Protein 7QEC (pdb70)

B-factor: mean 37.76, std 13.17, range [15.84, 79.21]

InterPro domains:
  IPR004903 Lactobacillus surface layer protein [PR01729] (85-100)
  IPR004903 Lactobacillus surface layer protein [PR01729] (150-165)
  IPR004903 Lactobacillus surface layer protein [PR01729] (295-309)
  IPR004903 Lactobacillus surface layer protein [PR01729] (337-352)
  IPR004903 Lactobacillus surface layer protein [PR01729] (397-416)
  IPR004903 Lactobacillus surface layer protein [PR01729] (423-440)
  IPR024968 S-layer protein, C-terminal domain, lactobacillus [PF03217] (336-393)
  IPR024968 S-layer protein, C-terminal domain, lactobacillus [PF03217] (394-453)
  IPR055005 S-layer protein, domain II [PF22797] (221-326)
  IPR055006 S-layer protein, N-terminal domain [PF22796] (29-209)

Radius of gyration: 14.48 Å; Cα contacts (8 Å, |Δi|>4): 219; chains: 1; bounding box: 33×39×31 Å

Structure (mmCIF, N/CA/C/O backbone):
data_7QEC
#
_entry.id   7QEC
#
_cell.length_a   38.633
_cell.length_b   38.633
_cell.length_c   142.441
_cell.angle_alpha   90.000
_cell.angle_beta   90.000
_cell.angle_gamma   90.000
#
_symmetry.space_group_name_H-M   'P 41 21 2'
#
loop_
_entity.id
_entity.type
_entity.pdbx_description
1 polymer S-layer
2 water water
#
loop_
_atom_site.group_PDB
_atom_site.id
_atom_site.type_symbol
_atom_site.label_atom_id
_atom_site.label_alt_id
_atom_site.label_comp_id
_atom_site.label_asym_id
_atom_site.label_entity_id
_atom_site.label_seq_id
_atom_site.pdbx_PDB_ins_code
_atom_site.Cartn_x
_atom_site.Cartn_y
_atom_site.Cartn_z
_atom_site.occupancy
_atom_site.B_iso_or_equiv
_atom_site.auth_seq_id
_atom_site.auth_comp_id
_atom_site.auth_asym_id
_atom_site.auth_atom_id
_atom_site.pdbx_PDB_model_num
ATOM 1 N N . SER A 1 1 ? 23.25844 -0.72869 12.34027 1.000 58.10996 213 SER A N 1
ATOM 2 C CA . SER A 1 1 ? 22.80028 -1.02994 13.69261 1.000 60.35054 213 SER A CA 1
ATOM 3 C C . SER A 1 1 ? 21.94518 0.09822 14.29156 1.000 46.34921 213 SER A C 1
ATOM 4 O O . SER A 1 1 ? 21.42944 -0.04096 15.39921 1.000 51.18373 213 SER A O 1
ATOM 7 N N . VAL A 1 2 ? 21.79514 1.20635 13.56487 1.000 38.64922 214 VAL A N 1
ATOM 8 C CA . VAL A 1 2 ? 20.85614 2.26294 13.94308 1.000 31.85996 214 VAL A CA 1
ATOM 9 C C . VAL A 1 2 ? 19.53913 2.02769 13.21093 1.000 36.76313 214 VAL A C 1
ATOM 10 O O . VAL A 1 2 ? 19.52971 1.84019 11.98603 1.000 34.16625 214 VAL A O 1
ATOM 14 N N . SER A 1 3 ? 18.42284 2.04124 13.94692 1.000 29.74832 215 SER A N 1
ATOM 15 C CA . SER A 1 3 ? 17.10549 1.94496 13.32489 1.000 37.02238 215 SER A CA 1
ATOM 16 C C . SER A 1 3 ? 16.15054 3.00039 13.88479 1.000 30.77354 215 SER A C 1
ATOM 17 O O . SER A 1 3 ? 16.33781 3.51989 14.99084 1.000 26.72260 215 SER A O 1
ATOM 20 N N . PHE A 1 4 ? 15.11571 3.30482 13.09529 1.000 27.65561 216 PHE A N 1
ATOM 21 C CA . PHE A 1 4 ? 14.07466 4.27539 13.42268 1.000 27.25304 216 PHE A CA 1
ATOM 22 C C . PHE A 1 4 ? 12.80233 3.55149 13.85440 1.000 26.82837 216 PHE A C 1
ATOM 23 O O . PHE A 1 4 ? 12.55494 2.41658 13.44685 1.000 25.61296 216 PHE A O 1
ATOM 31 N N . TYR A 1 5 ? 11.96762 4.23924 14.64766 1.000 22.70211 217 TYR A N 1
ATOM 32 C CA . TYR A 1 5 ? 10.70541 3.66354 15.10656 1.000 25.86402 217 TYR A CA 1
ATOM 33 C C . TYR A 1 5 ? 9.66358 4.76269 15.26605 1.000 22.25597 217 TYR A C 1
ATOM 34 O O . TYR A 1 5 ? 9.99248 5.94150 15.41199 1.000 22.66774 217 TYR A O 1
ATOM 43 N N . GLU A 1 6 ? 8.39151 4.35312 15.22567 1.000 19.85727 218 GLU A N 1
ATOM 44 C CA . GLU A 1 6 ? 7.25692 5.23447 15.49144 1.000 26.12951 218 GLU A CA 1
ATOM 45 C C . GLU A 1 6 ? 7.04213 5.37313 17.00096 1.000 27.31776 218 GLU A C 1
ATOM 46 O O . GLU A 1 6 ? 6.82525 4.37116 17.69741 1.000 27.70821 218 GLU A O 1
ATOM 52 N N . ILE A 1 7 ? 7.05010 6.62169 17.49084 1.000 24.30502 219 ILE A N 1
ATOM 53 C CA . ILE A 1 7 ? 7.02192 6.91262 18.93155 1.000 25.93041 219 ILE A CA 1
ATOM 54 C C . ILE A 1 7 ? 5.75788 6.36212 19.59196 1.000 33.49493 219 ILE A C 1
ATOM 55 O O . ILE A 1 7 ? 5.80872 5.80272 20.69899 1.000 31.34236 219 ILE A O 1
ATOM 60 N N . ALA A 1 8 ? 4.60438 6.51969 18.93596 1.000 27.72466 220 ALA A N 1
ATOM 61 C CA . ALA A 1 8 ? 3.33133 6.20336 19.57855 1.000 32.68855 220 ALA A CA 1
ATOM 62 C C . ALA A 1 8 ? 3.19069 4.72151 19.91258 1.000 38.27853 220 ALA A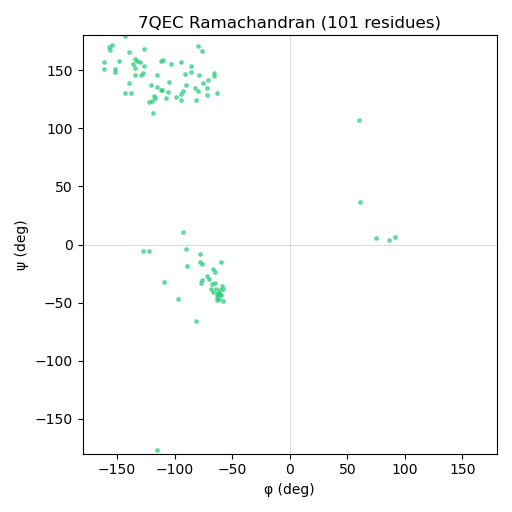 C 1
ATOM 63 O O . ALA A 1 8 ? 2.53766 4.37984 20.90095 1.000 30.35045 220 ALA A O 1
ATOM 65 N N . ASN A 1 9 ? 3.75575 3.83041 19.09685 1.000 31.17925 221 ASN A N 1
ATOM 66 C CA . ASN A 1 9 ? 3.52409 2.40265 19.26942 1.000 30.26279 221 ASN A CA 1
ATOM 67 C C . ASN A 1 9 ? 4.79359 1.56015 19.34926 1.000 33.79811 221 ASN A C 1
ATOM 68 O O . ASN A 1 9 ? 4.68885 0.34731 19.57293 1.000 34.96125 221 ASN A O 1
ATOM 73 N N . GLY A 1 10 ? 5.97827 2.15068 19.15356 1.000 23.03889 222 GLY A N 1
ATOM 74 C CA . GLY A 1 10 ? 7.23734 1.41789 19.17994 1.000 23.01230 222 GLY A CA 1
ATOM 75 C C . GLY A 1 10 ? 7.56217 0.54270 17.97216 1.000 26.88075 222 GLY A C 1
ATOM 76 O O . GLY A 1 10 ? 8.58231 -0.15683 18.01183 1.000 29.78376 222 GLY A O 1
ATOM 77 N N . ASN A 1 11 ? 6.75704 0.56137 16.89664 1.000 26.60007 223 ASN A N 1
ATOM 78 C CA . ASN A 1 11 ? 7.05705 -0.23872 15.70117 1.000 27.25672 223 ASN A CA 1
ATOM 79 C C . ASN A 1 11 ? 8.24423 0.33128 14.91645 1.000 31.13968 223 ASN A C 1
ATOM 80 O O . ASN A 1 11 ? 8.28856 1.52499 14.61864 1.000 25.44697 223 ASN A O 1
ATOM 85 N N . GLU A 1 12 ? 9.16675 -0.53497 14.50754 1.000 31.04123 224 GLU A N 1
ATOM 86 C CA . GLU A 1 12 ? 10.22837 -0.11627 13.59746 1.000 33.32702 224 GLU A CA 1
ATOM 87 C C . GLU A 1 12 ? 9.65827 0.27591 12.22995 1.000 28.29065 224 GLU A C 1
ATOM 88 O O . GLU A 1 12 ? 8.67522 -0.30685 11.75316 1.000 23.90901 224 GLU A O 1
ATOM 94 N N . VAL A 1 13 ? 10.27458 1.28754 11.60230 1.000 29.13681 225 VAL A N 1
ATOM 95 C CA . VAL A 1 13 ? 9.87067 1.79445 10.29305 1.000 29.58617 225 VAL A CA 1
ATOM 96 C C . VAL A 1 13 ? 11.12292 1.97366 9.44737 1.000 26.52258 225 VAL A C 1
ATOM 97 O O . VAL A 1 13 ? 12.21419 2.19559 9.97571 1.000 28.60432 225 VAL A O 1
ATOM 101 N N . HIS A 1 14 ? 10.97488 1.86811 8.12768 1.000 26.11128 226 HIS A N 1
ATOM 102 C CA . HIS A 1 14 ? 12.07757 2.22947 7.24179 1.000 31.04934 226 HIS A CA 1
ATOM 103 C C . HIS A 1 14 ? 11.71579 3.32327 6.24245 1.000 32.14198 226 HIS A C 1
ATOM 104 O O . HIS A 1 14 ? 12.61179 3.81498 5.54513 1.000 26.87301 226 HIS A O 1
ATOM 111 N N . THR A 1 15 ? 10.44910 3.74485 6.18713 1.000 27.44367 227 THR A N 1
ATOM 112 C CA . THR A 1 15 ? 10.02374 4.99143 5.55546 1.000 25.72642 227 THR A CA 1
ATOM 113 C C . THR A 1 15 ? 9.04370 5.70131 6.49603 1.000 27.44151 227 THR A C 1
ATOM 114 O O . THR A 1 15 ? 8.45887 5.07388 7.38723 1.000 24.21171 227 THR A O 1
ATOM 118 N N . GLY A 1 16 ? 8.86471 7.02292 6.31408 1.000 23.78014 228 GLY A N 1
ATOM 119 C CA . GLY A 1 16 ? 7.92503 7.77633 7.12498 1.000 22.06278 228 GLY A CA 1
ATOM 120 C C . GLY A 1 16 ? 6.93909 8.56557 6.26546 1.000 25.64881 228 GLY A C 1
ATOM 121 O O . GLY A 1 16 ? 7.13091 8.72214 5.05400 1.000 26.44151 228 GLY A O 1
ATOM 122 N N . SER A 1 17 ? 5.89282 9.08220 6.91823 1.000 26.71630 229 SER A N 1
ATOM 123 C CA . SER A 1 17 ? 4.90082 9.92053 6.24264 1.000 27.11988 229 SER A CA 1
ATOM 124 C C . SER A 1 17 ? 4.26456 10.90879 7.22130 1.000 27.89246 229 SER A C 1
ATOM 125 O O . SER A 1 17 ? 4.14957 10.62725 8.41610 1.000 26.36472 229 SER A O 1
ATOM 128 N N . LEU A 1 18 ? 3.83134 12.06812 6.69109 1.000 24.19552 230 LEU A N 1
ATOM 129 C CA . LEU A 1 18 ? 3.20765 13.13982 7.46225 1.000 24.86083 230 LEU A CA 1
ATOM 130 C C . LEU A 1 18 ? 2.04533 13.73568 6.67361 1.000 29.07506 230 LEU A C 1
ATOM 131 O O . LEU A 1 18 ? 2.16303 13.96260 5.46913 1.000 28.20675 230 LEU A O 1
ATOM 136 N N . ASN A 1 19 ? 0.94207 14.02898 7.35501 1.000 32.10109 231 ASN A N 1
ATOM 137 C CA . ASN A 1 19 ? -0.15117 14.81188 6.78135 1.000 33.05748 231 ASN A CA 1
ATOM 138 C C . ASN A 1 19 ? -0.15309 16.19686 7.42038 1.000 36.73445 231 ASN A C 1
ATOM 139 O O . ASN A 1 19 ? -0.20641 16.30909 8.64990 1.000 33.99365 231 ASN A O 1
ATOM 144 N N . MET A 1 20 ? -0.11803 17.24534 6.59381 1.000 30.68617 232 MET A N 1
ATOM 145 C CA . MET A 1 20 ? -0.03518 18.62584 7.06899 1.000 31.39514 232 MET A CA 1
ATOM 146 C C . MET A 1 20 ? -1.10348 19.48853 6.39530 1.000 39.52232 232 MET A C 1
ATOM 147 O O . MET A 1 20 ? -1.58825 19.16867 5.30973 1.000 33.10268 232 MET A O 1
ATOM 152 N N . THR A 1 21 ? -1.4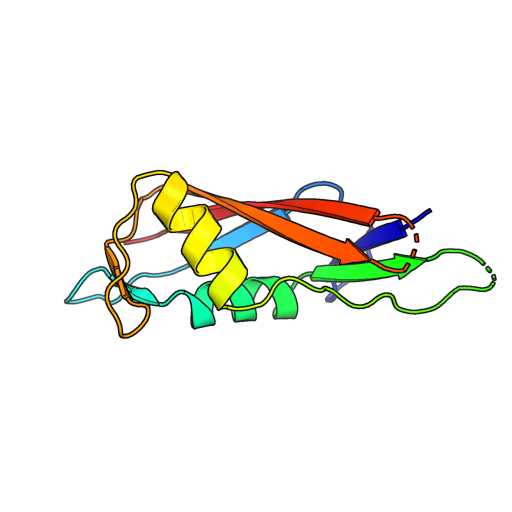6344 20.59882 7.04476 1.000 38.10612 233 THR A N 1
ATOM 153 C CA . THR A 1 21 ? -2.35665 21.60361 6.46832 1.000 37.84474 233 THR A CA 1
ATOM 154 C C . THR A 1 21 ? -1.62803 22.92275 6.34346 1.000 31.93298 233 THR A C 1
ATOM 155 O O . THR A 1 21 ? -1.07952 23.42314 7.33043 1.000 35.48680 233 THR A O 1
ATOM 159 N N . ALA A 1 22 ? -1.65004 23.49722 5.14585 1.000 34.18741 234 ALA A N 1
ATOM 160 C CA . ALA A 1 22 ? -1.06428 24.80802 4.93055 1.000 36.11523 234 ALA A CA 1
ATOM 161 C C . ALA A 1 22 ? -1.97533 25.90404 5.49794 1.000 41.77981 234 ALA A C 1
ATOM 162 O O . ALA A 1 22 ? -3.13969 25.67382 5.83545 1.000 45.48800 234 ALA A O 1
ATOM 164 N N . ASN A 1 23 ? -1.42695 27.10600 5.61225 1.000 40.18813 235 ASN A N 1
ATOM 165 C CA . ASN A 1 23 ? -2.19761 28.22999 6.13866 1.000 54.72932 235 ASN A CA 1
ATOM 166 C C . ASN A 1 23 ? -3.37846 28.52239 5.21480 1.000 56.02536 235 ASN A C 1
ATOM 167 O O . ASN A 1 23 ? -3.19202 28.63707 3.99483 1.000 56.18046 235 ASN A O 1
ATOM 172 N N . PRO A 1 24 ? -4.59971 28.65574 5.74477 1.000 64.74496 236 PRO A N 1
ATOM 173 C CA . PRO A 1 24 ? -5.77510 28.74543 4.86201 1.000 56.44546 236 PRO A CA 1
ATOM 174 C C . PRO A 1 24 ? -5.80540 29.98588 3.98259 1.000 59.76365 236 PRO A C 1
ATOM 175 O O . PRO A 1 24 ? -6.44600 29.95014 2.92695 1.000 66.19336 236 PRO A O 1
ATOM 179 N N . THR A 1 25 ? -5.13609 31.07375 4.35929 1.000 62.69259 237 THR A N 1
ATOM 180 C CA . THR A 1 25 ? -5.14182 32.26909 3.52212 1.000 71.31291 237 THR A CA 1
ATOM 181 C C . THR A 1 25 ? -3.91254 32.36981 2.62415 1.000 66.67823 237 THR A C 1
ATOM 182 O O . THR A 1 25 ? -4.04909 32.63231 1.42529 1.000 74.32590 237 THR A O 1
ATOM 186 N N . SER A 1 26 ? -2.71265 32.15444 3.17166 1.000 58.78872 238 SER A N 1
ATOM 187 C CA . SER A 1 26 ? -1.48460 32.28550 2.39287 1.000 62.15934 238 SER A CA 1
ATOM 188 C C . SER A 1 26 ? -1.05788 30.99683 1.69418 1.000 55.23874 238 SER A C 1
ATOM 189 O O . SER A 1 26 ? -0.25487 31.06272 0.75614 1.000 53.52571 238 SER A O 1
ATOM 192 N N . HIS A 1 27 ? -1.56382 29.83724 2.13054 1.000 50.07288 239 HIS A N 1
ATOM 193 C CA . HIS A 1 27 ? -1.16264 28.53454 1.58825 1.000 52.50399 239 HIS A CA 1
ATOM 194 C C . HIS A 1 27 ? 0.32971 28.26708 1.80361 1.000 42.59007 239 HIS A C 1
ATOM 195 O O . HIS A 1 27 ? 1.00015 27.66827 0.95896 1.000 46.01379 239 HIS A O 1
ATOM 202 N N . GLU A 1 28 ? 0.85330 28.70345 2.94502 1.000 38.26713 240 GLU A N 1
ATOM 203 C CA . GLU A 1 28 ? 2.25682 28.53071 3.28244 1.000 38.03381 240 GLU A CA 1
ATOM 204 C C . GLU A 1 28 ? 2.41973 27.54593 4.43596 1.000 33.32031 240 GLU A C 1
ATOM 205 O O . GLU A 1 28 ? 1.49610 27.30824 5.22162 1.000 33.32213 240 GLU A O 1
ATOM 211 N N . LEU A 1 29 ? 3.62452 26.97083 4.51390 1.000 37.44441 241 LEU A N 1
ATOM 212 C CA . LEU A 1 29 ? 4.08414 26.15665 5.63096 1.000 31.81808 241 LEU A CA 1
ATOM 213 C C . LEU A 1 29 ? 5.40651 26.72348 6.10031 1.000 30.85145 241 LEU A C 1
ATOM 214 O O . LEU A 1 29 ? 6.14455 27.31439 5.31077 1.000 32.93163 241 LEU A O 1
ATOM 219 N N . ASN A 1 30 ? 5.72287 26.51611 7.37856 1.000 26.74157 242 ASN A N 1
ATOM 220 C CA . ASN A 1 30 ? 7.01442 26.91161 7.91780 1.000 27.05003 242 ASN A CA 1
ATOM 221 C C . ASN A 1 30 ? 7.89264 25.67656 8.11422 1.000 27.35609 242 ASN A C 1
ATOM 222 O O . ASN A 1 30 ? 7.41833 24.62950 8.58196 1.000 25.93663 242 ASN A O 1
ATOM 227 N N . VAL A 1 31 ? 9.18169 25.81567 7.78091 1.000 23.49554 243 VAL A N 1
ATOM 228 C CA . VAL A 1 31 ? 10.11321 24.68517 7.85113 1.000 29.41995 243 VAL A CA 1
ATOM 229 C C . VAL A 1 31 ? 10.18823 24.11862 9.26791 1.000 35.49342 243 VAL A C 1
ATOM 230 O O . VAL A 1 31 ? 10.33452 22.90076 9.46444 1.000 22.41828 243 VAL A O 1
ATOM 234 N N . SER A 1 32 ? 10.09075 24.98780 10.27879 1.000 26.39520 244 SER A N 1
ATOM 235 C CA . SER A 1 32 ? 10.25731 24.54496 11.66013 1.000 25.69319 244 SER A CA 1
ATOM 236 C C . SER A 1 32 ? 9.07104 23.71863 12.15161 1.000 26.24418 244 SER A C 1
ATOM 237 O O . SER A 1 32 ? 9.24243 22.86600 13.03489 1.000 25.09165 244 SER A O 1
ATOM 240 N N . ALA A 1 33 ? 7.87324 23.93440 11.58727 1.000 20.52130 245 ALA A N 1
ATOM 241 C CA . ALA A 1 33 ? 6.71695 23.10894 11.94516 1.000 26.73945 245 ALA A CA 1
ATOM 242 C C . ALA A 1 33 ? 6.75522 21.73764 11.27464 1.000 23.96294 245 ALA A C 1
ATOM 243 O O . ALA A 1 33 ? 6.26592 20.75657 11.84594 1.000 24.16260 245 ALA A O 1
ATOM 245 N N . VAL A 1 34 ? 7.30698 21.65862 10.06085 1.000 24.33336 246 VAL A N 1
ATOM 246 C CA . VAL A 1 34 ? 7.51157 20.36503 9.40436 1.000 25.59059 246 VAL A CA 1
ATOM 247 C C . VAL A 1 34 ? 8.48846 19.51375 10.20834 1.000 22.27214 246 VAL A C 1
ATOM 248 O O . VAL A 1 34 ? 8.23640 18.32962 10.47626 1.000 25.64322 246 VAL A O 1
ATOM 252 N N . LEU A 1 35 ? 9.62043 20.09950 10.60493 1.000 19.31768 247 LEU A N 1
ATOM 253 C CA . LEU A 1 35 ? 10.58416 19.34344 11.41441 1.000 21.23734 247 LEU A CA 1
ATOM 254 C C . LEU A 1 35 ? 9.98769 18.90765 12.75855 1.000 27.66555 247 LEU A C 1
ATOM 255 O O . LEU A 1 35 ? 10.20815 17.77254 13.20405 1.000 27.01158 247 LEU A O 1
ATOM 260 N N . ALA A 1 36 ? 9.23080 19.78633 13.42830 1.000 23.58752 248 ALA A N 1
ATOM 261 C CA . ALA A 1 36 ? 8.67960 19.40136 14.72926 1.000 23.15631 248 ALA A CA 1
ATOM 262 C C . ALA A 1 36 ? 7.63223 18.30037 14.59419 1.000 21.42785 248 ALA A C 1
ATOM 263 O O . ALA A 1 36 ? 7.51074 17.44602 15.48118 1.000 24.55278 248 ALA A O 1
ATOM 265 N N . ALA A 1 37 ? 6.87058 18.30232 13.50012 1.000 19.67968 249 ALA A N 1
ATOM 266 C CA . ALA A 1 37 ? 5.92094 17.22048 13.24799 1.000 26.01963 249 ALA A CA 1
ATOM 267 C C . ALA A 1 37 ? 6.63953 15.88503 13.06398 1.000 22.70062 249 ALA A C 1
ATOM 268 O O . ALA A 1 37 ? 6.19786 14.85188 13.59385 1.000 24.26706 249 ALA A O 1
ATOM 270 N N . ALA A 1 38 ? 7.75587 15.89170 12.32643 1.000 20.51268 250 ALA A N 1
ATOM 271 C CA . ALA A 1 38 ? 8.53425 14.67054 12.11107 1.000 25.84623 250 ALA A CA 1
ATOM 272 C C . ALA A 1 38 ? 9.11044 14.12126 13.41264 1.000 25.80935 250 ALA A C 1
ATOM 273 O O . ALA A 1 38 ? 9.05430 12.90927 13.66046 1.000 22.06381 250 ALA A O 1
ATOM 275 N N . LYS A 1 39 ? 9.67961 14.98860 14.25537 1.000 24.05457 251 LYS A N 1
ATOM 276 C CA . LYS A 1 39 ? 10.29957 14.54051 15.50075 1.000 22.17371 251 LYS A CA 1
ATOM 277 C C . LYS A 1 39 ? 9.29137 14.23157 16.60390 1.000 24.75662 251 LYS A C 1
ATOM 278 O O . LYS A 1 39 ? 9.65625 13.58256 17.59133 1.000 26.72253 251 LYS A O 1
ATOM 284 N N . ALA A 1 40 ? 8.04313 14.67482 16.46623 1.000 23.10311 252 ALA A N 1
ATOM 285 C CA . ALA A 1 40 ? 6.97840 14.23268 17.35712 1.000 29.02007 252 ALA A CA 1
ATOM 286 C C . ALA A 1 40 ? 6.48518 12.82449 17.03203 1.000 29.80529 252 ALA A C 1
ATOM 287 O O . ALA A 1 40 ? 5.84384 12.20457 17.88921 1.000 25.70939 252 ALA A O 1
ATOM 289 N N . LYS A 1 41 ? 6.78906 12.30616 15.83359 1.000 23.46781 253 LYS A N 1
ATOM 290 C CA . LYS A 1 41 ? 6.26987 11.02851 15.34709 1.000 21.68835 253 LYS A CA 1
ATOM 291 C C . LYS A 1 41 ? 7.30985 9.91814 15.27893 1.000 24.02709 253 LYS A C 1
ATOM 292 O O . LYS A 1 41 ? 6.94936 8.75021 15.47501 1.000 23.12433 253 LYS A O 1
ATOM 298 N N . TYR A 1 42 ? 8.57984 10.24357 14.99583 1.000 18.74680 254 TYR A N 1
ATOM 299 C CA . TYR A 1 42 ? 9.63467 9.25544 14.76005 1.000 22.50179 254 TYR A CA 1
ATOM 300 C C . TYR A 1 42 ? 10.86021 9.55894 15.62505 1.000 24.51873 254 TYR A C 1
ATOM 301 O O . TYR A 1 42 ? 11.18801 10.72334 15.87199 1.000 25.25864 254 TYR A O 1
ATOM 310 N N . ALA A 1 43 ? 11.55358 8.49834 16.06563 1.000 23.24846 255 ALA A N 1
ATOM 311 C CA . ALA A 1 43 ? 12.79111 8.60368 16.84443 1.000 23.91801 255 ALA A CA 1
ATOM 312 C C . ALA A 1 43 ? 13.73812 7.47469 16.42161 1.000 27.07134 255 ALA A C 1
ATOM 313 O O . ALA A 1 43 ? 13.39505 6.64499 15.57359 1.000 23.84098 255 ALA A O 1
ATOM 315 N N . ALA A 1 44 ? 14.93742 7.42538 17.02121 1.000 21.95169 256 ALA A N 1
ATOM 316 C CA . ALA A 1 44 ? 15.94892 6.44249 16.62621 1.000 21.26263 256 ALA A CA 1
ATOM 317 C C . ALA A 1 44 ? 16.60725 5.81148 17.85210 1.000 30.73327 256 ALA A C 1
ATOM 318 O O . ALA A 1 44 ? 16.64851 6.40398 18.93384 1.000 26.46148 256 ALA A O 1
ATOM 320 N N . HIS A 1 45 ? 17.14058 4.60007 17.66794 1.000 24.88496 257 HIS A N 1
ATOM 321 C CA . HIS A 1 45 ? 17.85422 3.91353 18.74364 1.000 26.75254 257 HIS A CA 1
ATOM 322 C C . HIS A 1 45 ? 18.80750 2.87791 18.14795 1.000 27.76322 257 HIS A C 1
ATOM 323 O O . HIS A 1 45 ? 18.80213 2.60886 16.94129 1.000 29.39303 257 HIS A O 1
ATOM 330 N N . GLN A 1 46 ? 19.66431 2.33212 19.01380 1.000 29.58769 258 GLN A N 1
ATOM 331 C CA . GLN A 1 46 ? 20.56955 1.23506 18.67373 1.000 36.38348 258 GLN A CA 1
ATOM 332 C C . GLN A 1 46 ? 20.18265 0.00994 19.49924 1.000 35.09782 258 GLN A C 1
ATOM 333 O O . GLN A 1 46 ? 19.91899 0.13398 20.69902 1.000 36.51079 258 GLN A O 1
ATOM 339 N N . LEU A 1 47 ? 20.13408 -1.16195 18.86810 1.000 34.75143 259 LEU A N 1
ATOM 340 C CA . LEU A 1 47 ? 19.61359 -2.34524 19.54506 1.000 45.99399 259 LEU A CA 1
ATOM 341 C C . LEU A 1 47 ? 20.71375 -3.03837 20.34606 1.000 55.98061 259 LEU A C 1
ATOM 342 O O . LEU A 1 47 ? 21.90125 -2.93191 20.02474 1.000 51.82523 259 LEU A O 1
ATOM 347 N N . GLU A 1 48 ? 20.30571 -3.75571 21.39767 1.000 53.27354 260 GLU A N 1
ATOM 348 C CA . GLU A 1 48 ? 21.25515 -4.45400 22.27673 1.000 63.50314 260 GLU A CA 1
ATOM 349 C C . GLU A 1 48 ? 21.87690 -5.65522 21.56996 1.000 49.84479 260 GLU A C 1
ATOM 350 O O . GLU A 1 48 ? 21.17886 -6.41706 20.90363 1.000 52.83851 260 GLU A O 1
ATOM 356 N N . ASN A 1 53 ? 24.31792 -3.43795 24.02315 1.000 74.97772 265 ASN A N 1
ATOM 357 C CA . ASN A 1 53 ? 23.29808 -2.91114 24.92436 1.000 73.00658 265 ASN A CA 1
ATOM 358 C C . ASN A 1 53 ? 22.60030 -1.67451 24.33010 1.000 66.68602 265 ASN A C 1
ATOM 359 O O . ASN A 1 53 ? 23.26854 -0.76239 23.83899 1.000 63.57129 265 ASN A O 1
ATOM 364 N N . GLY A 1 54 ? 21.26609 -1.62692 24.41347 1.000 49.38105 266 GLY A N 1
ATOM 365 C CA . GLY A 1 54 ? 20.48830 -0.66330 23.64668 1.000 45.59257 266 GLY A CA 1
ATOM 366 C C . GLY A 1 54 ? 20.32736 0.70651 24.29448 1.000 49.91330 266 GLY A C 1
ATOM 367 O O . GLY A 1 54 ? 20.26118 0.83689 25.51762 1.000 44.09140 266 GLY A O 1
ATOM 368 N N . ALA A 1 55 ? 20.23899 1.73602 23.44570 1.000 37.01829 267 ALA A N 1
ATOM 369 C CA . ALA A 1 55 ? 20.13972 3.11457 23.91412 1.000 41.58290 267 ALA A CA 1
ATOM 370 C C . ALA A 1 55 ? 19.60325 4.01531 22.80412 1.000 46.68419 267 ALA A C 1
ATOM 371 O O . ALA A 1 55 ? 19.72958 3.71500 21.61488 1.000 32.89653 267 ALA A O 1
ATOM 373 N N . SER A 1 56 ? 19.03221 5.14545 23.21779 1.000 44.18076 268 SER A N 1
ATOM 374 C CA . SER A 1 56 ? 18.52971 6.13875 22.27762 1.000 41.43632 268 SER A CA 1
ATOM 375 C C . SER A 1 56 ? 19.67794 6.75829 21.48567 1.000 35.59264 268 SER A C 1
ATOM 376 O O . SER A 1 56 ? 20.79106 6.90560 21.98766 1.000 35.57182 268 SER A O 1
ATOM 379 N N . VAL A 1 57 ? 19.39071 7.11910 20.23072 1.000 35.03161 269 VAL A N 1
ATOM 380 C CA . VAL A 1 57 ? 20.33496 7.76080 19.32108 1.000 34.21862 269 VAL A CA 1
ATOM 381 C C . VAL A 1 57 ? 19.74738 9.10822 18.91340 1.000 38.04126 269 VAL A C 1
ATOM 382 O O . VAL A 1 57 ? 18.54859 9.20601 18.62695 1.000 30.63705 269 VAL A O 1
ATOM 386 N N . ALA A 1 58 ? 20.58632 10.14303 18.88018 1.000 34.39682 270 ALA A N 1
ATOM 387 C CA . ALA A 1 58 ? 20.09912 11.48745 18.58930 1.000 32.94535 270 ALA A CA 1
ATOM 388 C C . ALA A 1 58 ? 19.78378 11.64792 17.10169 1.000 30.97481 270 ALA A C 1
ATOM 389 O O . ALA A 1 58 ? 20.53603 11.18060 16.24595 1.000 30.39905 270 ALA A O 1
ATOM 391 N N . VAL A 1 59 ? 18.67714 12.33131 16.79951 1.000 33.10879 271 VAL A N 1
ATOM 392 C CA . VAL A 1 59 ? 18.34377 12.75237 15.43621 1.000 31.07784 271 VAL A CA 1
ATOM 393 C C . VAL A 1 59 ? 19.01297 14.10451 15.18721 1.000 34.29874 271 VAL A C 1
ATOM 394 O O . VAL A 1 59 ? 18.65016 15.10351 15.81282 1.000 36.20914 271 VAL A O 1
ATOM 398 N N A THR A 1 60 ? 19.97741 14.14251 14.26165 0.805 29.76808 272 THR A N 1
ATOM 399 N N B THR A 1 60 ? 19.96390 14.14193 14.24640 0.195 30.77627 272 THR A N 1
ATOM 400 C CA A THR A 1 60 ? 20.85918 15.29633 14.09349 0.805 30.94682 272 THR A CA 1
ATOM 401 C CA B THR A 1 60 ? 20.85411 15.28956 14.08547 0.195 30.74869 272 THR A CA 1
ATOM 402 C C A THR A 1 60 ? 20.30717 16.38913 13.17776 0.805 36.26431 272 THR A C 1
ATOM 403 C C B THR A 1 60 ? 20.29651 16.39054 13.18665 0.195 35.98984 272 THR A C 1
ATOM 404 O O A THR A 1 60 ? 20.83118 17.51020 13.20076 0.805 36.41155 272 THR A O 1
ATOM 405 O O B THR A 1 60 ? 20.79429 17.52032 13.24555 0.195 36.45605 272 THR A O 1
ATOM 412 N N . THR A 1 61 ? 19.30087 16.09565 12.35259 1.000 28.18097 273 THR A N 1
ATOM 413 C CA . THR A 1 61 ? 18.76062 17.10308 11.43187 1.000 27.34543 273 THR A CA 1
ATOM 414 C C . THR A 1 61 ? 18.18741 18.31559 12.17737 1.000 33.49649 273 THR A C 1
ATOM 415 O O . THR A 1 61 ? 17.29410 18.16706 13.01548 1.000 26.19451 273 THR A O 1
ATOM 419 N N . ASP A 1 62 ? 18.66240 19.52394 11.84158 1.000 28.16943 274 ASP A N 1
ATOM 420 C CA . ASP A 1 62 ? 18.12060 20.74837 12.43639 1.000 33.32805 274 ASP A CA 1
ATOM 421 C C . ASP A 1 62 ? 17.43413 21.60997 11.36669 1.000 32.04513 274 ASP A C 1
ATOM 422 O O . ASP A 1 62 ? 17.33247 21.23120 10.19340 1.000 25.82858 274 ASP A O 1
ATOM 427 N N . VAL A 1 63 ? 16.95111 22.78858 11.77741 1.000 25.05221 275 VAL A N 1
ATOM 428 C CA . VAL A 1 63 ? 16.06800 23.53908 10.87479 1.000 28.89276 275 VAL A CA 1
ATOM 429 C C . VAL A 1 63 ? 16.84178 24.09276 9.67574 1.000 31.93862 275 VAL A C 1
ATOM 430 O O . VAL A 1 63 ? 16.29218 24.21186 8.57188 1.000 28.98651 275 VAL A O 1
ATOM 434 N N . LYS A 1 64 ? 18.12799 24.39594 9.83458 1.000 29.15817 276 LYS A N 1
ATOM 435 C CA . LYS A 1 64 ? 18.85702 24.86157 8.66116 1.000 37.65752 276 LYS A CA 1
ATOM 436 C C . LYS A 1 64 ? 19.21540 23.72286 7.70086 1.000 39.83098 276 LYS A C 1
ATOM 437 O O . LYS A 1 64 ? 19.29197 23.95709 6.48991 1.0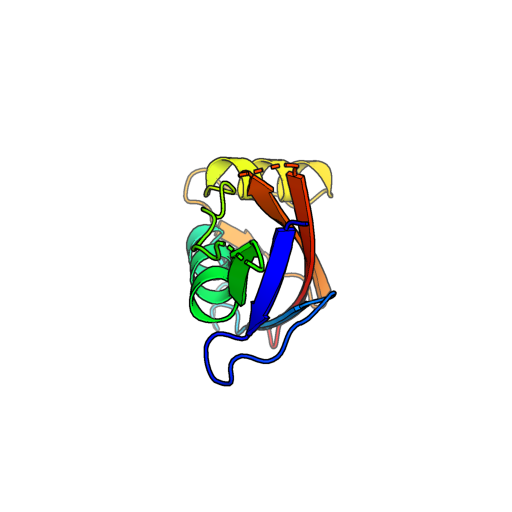00 36.44140 276 LYS A O 1
ATOM 443 N N . ASP A 1 65 ? 19.42975 22.49614 8.19913 1.000 28.20812 277 ASP A N 1
ATOM 444 C CA . ASP A 1 65 ? 19.63072 21.35598 7.29819 1.000 27.90824 277 ASP A CA 1
ATOM 445 C C . ASP A 1 65 ? 18.40537 21.13076 6.42714 1.000 27.69830 277 ASP A C 1
ATOM 446 O O . ASP A 1 65 ? 18.51551 20.93174 5.20792 1.000 33.39287 277 ASP A O 1
ATOM 451 N N . LEU A 1 66 ? 17.22163 21.13869 7.04645 1.000 24.71187 278 LEU A N 1
ATOM 452 C CA . LEU A 1 66 ? 15.98524 20.95630 6.29868 1.000 28.78834 278 LEU A CA 1
ATOM 453 C C . LEU A 1 66 ? 15.76395 22.10091 5.31918 1.000 31.62184 278 LEU A C 1
ATOM 454 O O . LEU A 1 66 ? 15.31351 21.87914 4.18862 1.000 32.69311 278 LEU A O 1
ATOM 459 N N . THR A 1 67 ? 16.10053 23.32960 5.72260 1.000 28.04376 279 THR A N 1
ATOM 460 C CA . THR A 1 67 ? 15.98328 24.45834 4.80014 1.000 32.46949 279 THR A CA 1
ATOM 461 C C . THR A 1 67 ? 16.85899 24.25031 3.56124 1.000 30.82470 279 THR A C 1
ATOM 462 O O . THR A 1 67 ? 16.41670 24.49156 2.43040 1.000 30.64670 279 THR A O 1
ATOM 466 N N . ASP A 1 68 ? 18.09667 23.78143 3.75521 1.000 38.58473 280 ASP A N 1
ATOM 467 C CA . ASP A 1 68 ? 19.00788 23.55724 2.63149 1.000 32.55339 280 ASP A CA 1
ATOM 468 C C . ASP A 1 68 ? 18.55120 22.39975 1.73915 1.000 39.64935 280 ASP A C 1
ATOM 469 O O . ASP A 1 68 ? 18.70240 22.46511 0.51207 1.000 38.26828 280 ASP A O 1
ATOM 474 N N . GLN A 1 69 ? 18.01365 21.32275 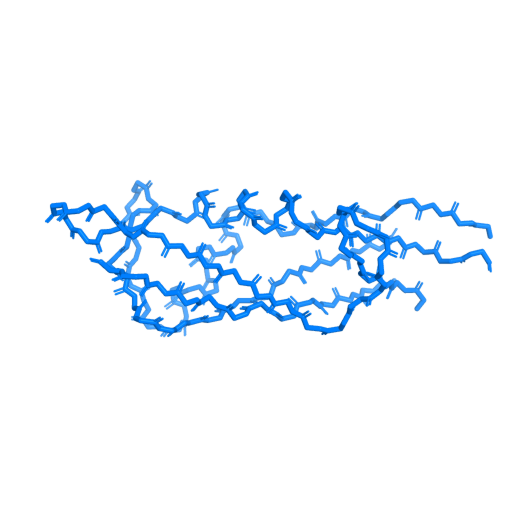2.32905 1.000 32.27067 281 GLN A N 1
ATOM 475 C CA . GLN A 1 69 ? 17.45423 20.23894 1.51983 1.000 26.99287 281 GLN A CA 1
ATOM 476 C C . GLN A 1 69 ? 16.35607 20.75906 0.59755 1.000 35.55536 281 GLN A C 1
ATOM 477 O O . GLN A 1 69 ? 16.34394 20.46327 -0.60266 1.000 31.05381 281 GLN A O 1
ATOM 483 N N . LEU A 1 70 ? 15.40925 21.53040 1.14735 1.000 28.83611 282 LEU A N 1
ATOM 484 C CA . LEU A 1 70 ? 14.29468 22.01888 0.33503 1.000 32.72389 282 LEU A CA 1
ATOM 485 C C . LEU A 1 70 ? 14.76390 23.00730 -0.73186 1.000 30.06699 282 LEU A C 1
ATOM 486 O O . LEU A 1 70 ? 14.28485 22.96846 -1.87546 1.000 32.18315 282 LEU A O 1
ATOM 491 N N . THR A 1 71 ? 15.69221 23.89966 -0.37589 1.000 29.47708 283 THR A N 1
ATOM 492 C CA . THR A 1 71 ? 16.22050 24.86671 -1.33829 1.000 34.27198 283 THR A CA 1
ATOM 493 C C . THR A 1 71 ? 16.84252 24.17754 -2.55233 1.000 43.61264 283 THR A C 1
ATOM 494 O O . THR A 1 71 ? 16.70780 24.65400 -3.68679 1.000 40.21319 283 THR A O 1
ATOM 498 N N . LYS A 1 72 ? 17.53160 23.05772 -2.33781 1.000 42.18823 284 LYS A N 1
ATOM 499 C CA . LYS A 1 72 ? 18.15413 22.32850 -3.43772 1.000 42.72560 284 LYS A CA 1
ATOM 500 C C . LYS A 1 72 ? 17.16162 21.49365 -4.23051 1.000 40.24038 284 LYS A C 1
ATOM 501 O O . LYS A 1 72 ? 17.52987 20.94538 -5.27182 1.000 44.85167 284 LYS A O 1
ATOM 507 N N . ALA A 1 73 ? 15.92573 21.37544 -3.76244 1.000 43.59014 285 ALA A N 1
ATOM 508 C CA . ALA A 1 73 ? 14.85599 20.73198 -4.50779 1.000 41.49015 285 ALA A CA 1
ATOM 509 C C . ALA A 1 73 ? 14.03535 21.71879 -5.33536 1.000 48.83084 285 ALA A C 1
ATOM 510 O O . ALA A 1 73 ? 12.97209 21.34537 -5.84012 1.000 55.90178 285 ALA A O 1
ATOM 512 N N . GLY A 1 74 ? 14.48669 22.96735 -5.46601 1.000 39.88971 286 GLY A N 1
ATOM 513 C CA . GLY A 1 74 ? 13.75363 23.97244 -6.20808 1.000 35.91405 286 GLY A CA 1
ATOM 514 C C . GLY A 1 74 ? 12.69371 24.73731 -5.43398 1.000 43.95722 286 GLY A C 1
ATOM 515 O O . GLY A 1 74 ? 11.99710 25.56268 -6.03565 1.000 44.64823 286 GLY A O 1
ATOM 516 N N . ILE A 1 75 ? 12.54960 24.50019 -4.12713 1.000 39.87003 287 ILE A N 1
ATOM 517 C CA . ILE A 1 75 ? 11.53270 25.15819 -3.30261 1.000 39.81209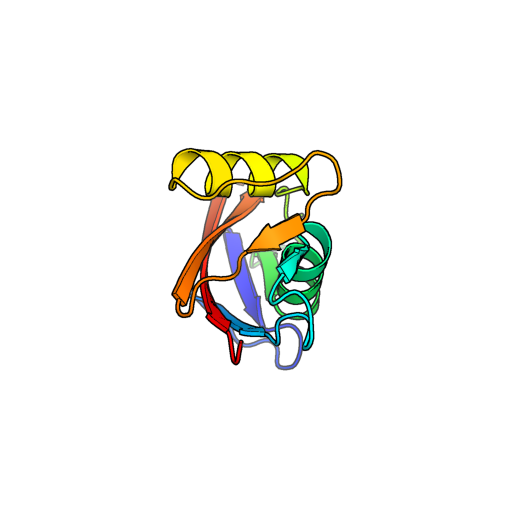 287 ILE A CA 1
ATOM 518 C C . ILE A 1 75 ? 12.12779 26.41241 -2.66623 1.000 43.60420 287 ILE A C 1
ATOM 519 O O . ILE A 1 75 ? 13.21676 26.36400 -2.08265 1.000 41.94146 287 ILE A O 1
ATOM 524 N N . LYS A 1 76 ? 11.40519 27.53195 -2.74856 1.000 37.60055 288 LYS A N 1
ATOM 525 C CA . LYS A 1 76 ? 11.90599 28.81569 -2.26315 1.000 43.56974 288 LYS A CA 1
ATOM 526 C C . LYS A 1 76 ? 11.43318 29.06886 -0.83154 1.000 35.63867 288 LYS A C 1
ATOM 527 O O . LYS A 1 76 ? 10.22442 29.08708 -0.57193 1.000 38.20766 288 LYS A O 1
ATOM 533 N N . VAL A 1 77 ? 12.37837 29.31010 0.08101 1.000 35.82176 289 VAL A N 1
ATOM 534 C CA . VAL A 1 77 ? 12.09555 29.51707 1.50557 1.000 39.87154 289 VAL A CA 1
ATOM 535 C C . VAL A 1 77 ? 12.57970 30.91158 1.90234 1.000 38.58011 289 VAL A C 1
ATOM 536 O O . VAL A 1 77 ? 13.77176 31.21804 1.76649 1.000 38.68924 289 VAL A O 1
ATOM 540 N N . ASP A 1 78 ? 11.67425 31.73687 2.43716 1.000 36.83792 290 ASP A N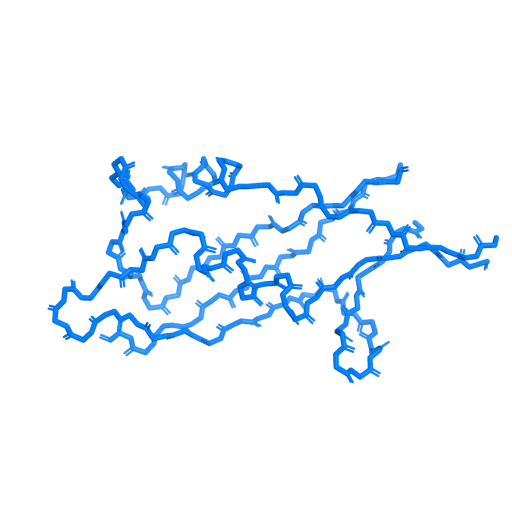 1
ATOM 541 C CA . ASP A 1 78 ? 12.01805 33.11785 2.77781 1.000 38.20765 290 ASP A CA 1
ATOM 542 C C . ASP A 1 78 ? 12.76711 33.17381 4.10801 1.000 41.85890 290 ASP A C 1
ATOM 543 O O . ASP A 1 78 ? 12.86887 32.17214 4.82371 1.000 38.07753 290 ASP A O 1
ATOM 548 N N . PRO A 1 79 ? 13.32180 34.34104 4.46634 1.000 35.36222 291 PRO A N 1
ATOM 549 C CA . PRO A 1 79 ? 14.11959 34.42559 5.70407 1.000 39.94604 291 PRO A CA 1
ATOM 550 C C . PRO A 1 79 ? 13.36677 34.05834 6.97859 1.000 37.66679 291 PRO A C 1
ATOM 551 O O . PRO A 1 79 ? 14.01255 33.82311 8.00744 1.000 41.02310 291 PRO A O 1
ATOM 555 N N . LEU A 1 80 ? 12.03930 33.99388 6.95559 1.000 33.55437 292 LEU A N 1
ATOM 556 C CA . LEU A 1 80 ? 11.28030 33.58827 8.13564 1.000 41.46141 292 LEU A CA 1
ATOM 557 C C . LEU A 1 80 ? 11.03332 32.07964 8.21011 1.000 41.14690 292 LEU A C 1
ATOM 558 O O . LEU A 1 80 ? 10.46145 31.60982 9.20415 1.000 35.59721 292 LEU A O 1
ATOM 563 N N . GLY A 1 81 ? 11.44724 31.32011 7.19520 1.000 30.28200 293 GLY A N 1
ATOM 564 C CA . GLY A 1 81 ? 11.20543 29.88983 7.13131 1.000 27.81942 293 GLY A CA 1
ATOM 565 C C . GLY A 1 81 ? 9.93119 29.47789 6.42804 1.000 34.10705 293 GLY A C 1
ATOM 566 O O . GLY A 1 81 ? 9.60119 28.28667 6.43518 1.000 29.09814 293 GLY A O 1
ATOM 567 N N . ASN A 1 82 ? 9.20147 30.41842 5.82127 1.000 34.94331 294 ASN A N 1
ATOM 568 C CA . ASN A 1 82 ? 7.93424 30.12889 5.16165 1.000 28.42073 294 ASN A CA 1
ATOM 569 C C . ASN A 1 82 ? 8.15064 29.79369 3.68965 1.000 33.84253 294 ASN A C 1
ATOM 570 O O . ASN A 1 82 ? 9.04460 30.34218 3.04120 1.000 33.13016 294 ASN A O 1
ATOM 575 N N . PHE A 1 83 ? 7.31114 28.89689 3.16279 1.000 31.39859 295 PHE A N 1
ATOM 576 C CA . PHE A 1 83 ? 7.40094 28.50164 1.76269 1.000 32.09627 295 PHE A CA 1
ATOM 577 C C . PHE A 1 83 ? 6.02627 28.08953 1.27612 1.000 33.04358 295 PHE A C 1
ATOM 578 O O . PHE A 1 83 ? 5.19641 27.60880 2.04859 1.000 35.55193 295 PHE A O 1
ATOM 586 N N . GLN A 1 84 ? 5.76926 28.32758 -0.01074 1.000 38.10496 296 GLN A N 1
ATOM 587 C CA . GLN A 1 84 ? 4.48903 27.92615 -0.57846 1.000 37.29901 296 GLN A CA 1
ATOM 588 C C . GLN A 1 84 ? 4.43647 26.40979 -0.70669 1.000 37.52840 296 GLN A C 1
ATOM 589 O O . GLN A 1 84 ? 5.34674 25.78981 -1.26439 1.000 41.22199 296 GLN A O 1
ATOM 595 N N . ALA A 1 85 ? 3.37530 25.80673 -0.18829 1.000 36.81580 297 ALA A N 1
ATOM 596 C CA . ALA A 1 85 ? 3.37410 24.35987 -0.04796 1.000 47.12862 297 ALA A CA 1
ATOM 597 C C . ALA A 1 85 ? 3.07921 23.66043 -1.37376 1.000 50.43078 297 ALA A C 1
ATOM 598 O O . ALA A 1 85 ? 2.32398 24.15254 -2.21589 1.000 49.41434 297 ALA A O 1
ATOM 600 N N . GLN A 1 86 ? 3.70001 22.50079 -1.55008 1.000 49.84052 298 GLN A N 1
ATOM 601 C CA . GLN A 1 86 ? 3.36653 21.57303 -2.61814 1.000 47.59588 298 GLN A CA 1
ATOM 602 C C . GLN A 1 86 ? 2.37586 20.53902 -2.09758 1.000 47.28581 298 GLN A C 1
ATOM 603 O O . GLN A 1 86 ? 2.29698 20.27289 -0.89624 1.000 41.70662 298 GLN A O 1
ATOM 609 N N . ALA A 1 87 ? 1.62568 19.94065 -3.02269 1.000 36.42099 299 ALA A N 1
ATOM 610 C CA . ALA A 1 87 ? 0.76981 18.81816 -2.65269 1.000 41.62215 299 ALA A CA 1
ATOM 611 C C . ALA A 1 87 ? 1.57871 17.64255 -2.09087 1.000 33.79490 299 ALA A C 1
ATOM 612 O O . ALA A 1 87 ? 1.12695 16.96599 -1.15910 1.000 31.10169 299 ALA A O 1
ATOM 614 N N . SER A 1 88 ? 2.75827 17.36611 -2.66249 1.000 32.60827 300 SER A N 1
ATOM 615 C CA . SER A 1 88 ? 3.61513 16.25261 -2.23706 1.000 33.59650 300 SER A CA 1
ATOM 616 C C . SER A 1 88 ? 5.08074 16.65416 -2.31863 1.000 30.36919 300 SER A C 1
ATOM 617 O O . SER A 1 88 ? 5.51592 17.14601 -3.35619 1.000 30.85359 300 SER A O 1
ATOM 620 N N . PHE A 1 89 ? 5.85032 16.42524 -1.24531 1.000 24.14798 301 PHE A N 1
ATOM 621 C CA . PHE A 1 89 ? 7.30042 16.62178 -1.28816 1.000 23.97902 301 PHE A CA 1
ATOM 622 C C . PHE A 1 89 ? 7.93168 15.72072 -0.22838 1.000 25.32974 301 PHE A C 1
ATOM 623 O O . PHE A 1 89 ? 7.22710 15.10203 0.56776 1.000 27.91182 301 PHE A O 1
ATOM 631 N N . SER A 1 90 ? 9.26596 15.63104 -0.22252 1.000 26.12403 302 SER A N 1
ATOM 632 C CA . SER A 1 90 ? 9.93585 14.73509 0.72858 1.000 29.03755 302 SER A CA 1
ATOM 633 C C . SER A 1 90 ? 11.19244 15.37791 1.30898 1.000 26.55920 302 SER A C 1
ATOM 634 O O . SER A 1 90 ? 11.68588 16.38788 0.81319 1.000 23.29483 302 SER A O 1
ATOM 637 N N . PHE A 1 91 ? 11.70001 14.77387 2.39301 1.000 26.69553 303 PHE A N 1
ATOM 638 C CA . PHE A 1 91 ? 12.97994 15.14085 2.99122 1.000 23.48919 303 PHE A CA 1
ATOM 639 C C . PHE A 1 91 ? 13.50261 13.93477 3.77949 1.000 25.77732 303 PHE A C 1
ATOM 640 O O . PHE A 1 91 ? 12.77185 12.96886 4.01597 1.000 25.60543 303 PHE A O 1
ATOM 648 N N . ASN A 1 92 ? 14.77698 13.99384 4.17789 1.000 23.93444 304 ASN A N 1
ATOM 649 C CA . ASN A 1 92 ? 15.40705 12.92912 4.97087 1.000 24.94793 304 ASN A CA 1
ATOM 650 C C . ASN A 1 92 ? 15.72299 13.39728 6.39416 1.000 23.33273 304 ASN A C 1
ATOM 651 O O . ASN A 1 92 ? 16.28391 14.48452 6.59314 1.000 23.50412 304 ASN A O 1
ATOM 656 N N . LEU A 1 93 ? 15.37225 12.56916 7.37882 1.000 24.76764 305 LEU A N 1
ATOM 657 C CA . LEU A 1 93 ? 15.87025 12.70199 8.74639 1.000 24.17764 305 LEU A CA 1
ATOM 658 C C . LEU A 1 93 ? 17.15154 11.89533 8.89973 1.000 27.70999 305 LEU A C 1
ATOM 659 O O . LEU A 1 93 ? 17.23366 10.76640 8.41329 1.000 32.18417 305 LEU A O 1
ATOM 664 N N . ALA A 1 94 ? 18.14982 12.46382 9.57901 1.000 22.95624 306 ALA A N 1
ATOM 665 C CA . ALA A 1 94 ? 19.41657 11.76560 9.78560 1.000 28.70352 306 ALA A CA 1
ATOM 666 C C . ALA A 1 94 ? 19.64385 11.47752 11.26479 1.000 30.47719 306 ALA A C 1
ATOM 667 O O . ALA A 1 94 ? 19.24284 12.24830 12.13896 1.000 27.64272 306 ALA A O 1
ATOM 669 N N . ALA A 1 95 ? 20.27460 10.34440 11.54808 1.000 30.69164 307 ALA A N 1
ATOM 670 C CA . ALA A 1 95 ? 20.62219 9.98993 12.91596 1.000 34.77845 307 ALA A CA 1
ATOM 671 C C . ALA A 1 95 ? 22.05372 9.49293 12.92713 1.000 42.81644 307 ALA A C 1
ATOM 672 O O . ALA A 1 95 ? 22.50155 8.85541 11.96889 1.000 35.37150 307 ALA A O 1
ATOM 674 N N . LYS A 1 96 ? 22.76431 9.78609 14.01431 1.000 41.14790 308 LYS A N 1
ATOM 675 C CA . LYS A 1 96 ? 24.16927 9.42735 14.14713 1.000 51.74358 308 LYS A CA 1
ATOM 676 C C . LYS A 1 96 ? 24.41783 8.89879 15.55180 1.000 62.73607 308 LYS A C 1
ATOM 677 O O . LYS A 1 96 ? 24.01417 9.52771 16.53610 1.000 47.84802 308 LYS A O 1
ATOM 683 N N . SER A 1 97 ? 25.06882 7.74265 15.63778 1.000 59.16855 309 SER A N 1
ATOM 684 C CA . SER A 1 97 ? 25.46602 7.18663 16.92227 1.000 58.12239 309 SER A CA 1
ATOM 685 C C . SER A 1 97 ? 26.75091 7.83848 17.42215 1.000 56.91832 309 SER A C 1
ATOM 686 O O . SER A 1 97 ? 26.99952 7.89429 18.62573 1.000 73.82433 309 SER A O 1
ATOM 689 N N . ALA A 1 102 ? 28.18545 5.12628 13.01665 1.000 71.62633 314 ALA A N 1
ATOM 690 C CA . ALA A 1 102 ? 26.95348 4.53160 12.50790 1.000 72.71752 314 ALA A CA 1
ATOM 691 C C . ALA A 1 102 ? 25.91055 5.60082 12.17021 1.000 69.72963 314 ALA A C 1
ATOM 692 O O . ALA A 1 102 ? 25.32812 6.20671 13.07066 1.000 69.64623 314 ALA A O 1
ATOM 694 N N . THR A 1 103 ? 25.68303 5.82449 10.87504 1.000 67.80717 315 THR A N 1
ATOM 695 C CA . THR A 1 103 ? 24.70164 6.78177 10.38310 1.000 62.29420 315 THR A CA 1
ATOM 696 C C . THR A 1 103 ? 23.52460 6.04811 9.75116 1.000 66.69063 315 THR A C 1
ATOM 697 O O . THR A 1 103 ? 23.64763 4.89600 9.32636 1.000 72.54382 315 THR A O 1
ATOM 701 N N . ALA A 1 104 ? 22.38902 6.74007 9.66300 1.000 49.79747 316 ALA A N 1
ATOM 702 C CA . ALA A 1 104 ? 21.18042 6.18653 9.06638 1.000 36.34414 316 ALA A CA 1
ATOM 703 C C . ALA A 1 104 ? 20.24487 7.33150 8.69439 1.000 32.98148 316 ALA A C 1
ATOM 704 O O . ALA A 1 104 ? 20.26637 8.39541 9.31975 1.000 28.98608 316 ALA A O 1
ATOM 706 N N . THR A 1 105 ? 19.43064 7.11255 7.66376 1.000 31.43375 317 THR A N 1
ATOM 707 C CA . THR A 1 105 ? 18.49211 8.12932 7.21941 1.000 26.31574 317 THR A CA 1
ATOM 708 C C . THR A 1 105 ? 17.09365 7.53039 7.15179 1.000 26.69810 317 THR A C 1
ATOM 709 O O . THR A 1 105 ? 16.92160 6.33510 6.89201 1.000 30.79659 317 THR A O 1
ATOM 713 N N . LEU A 1 106 ? 16.09868 8.36959 7.42796 1.000 23.22655 318 LEU A N 1
ATOM 714 C CA . LEU A 1 106 ? 14.68665 8.00280 7.29538 1.000 20.59514 318 LEU A CA 1
ATOM 715 C C . LEU A 1 106 ? 14.03636 8.92188 6.27148 1.000 24.94282 318 LEU A C 1
ATOM 716 O O . LEU A 1 106 ? 13.92503 10.13663 6.53038 1.000 23.06722 318 LEU A O 1
ATOM 721 N N . PRO A 1 107 ? 13.60681 8.41693 5.11232 1.000 22.55503 319 PRO A N 1
ATOM 722 C CA . PRO A 1 107 ? 12.91638 9.27416 4.12684 1.000 22.39406 319 PRO A CA 1
ATOM 723 C C . PRO A 1 107 ? 11.46084 9.48125 4.52210 1.000 27.80166 319 PRO A C 1
ATOM 724 O O . PRO A 1 107 ? 10.74796 8.51895 4.81880 1.000 27.50026 319 PRO A O 1
ATOM 728 N N . ILE A 1 108 ? 11.01159 10.73606 4.49050 1.000 21.92393 320 ILE A N 1
ATOM 729 C CA . ILE A 1 108 ? 9.65901 11.09739 4.90964 1.000 23.21157 320 ILE A CA 1
ATOM 730 C C . ILE A 1 108 ? 8.94990 11.79655 3.74794 1.000 23.89441 320 ILE A C 1
ATOM 731 O O . ILE A 1 108 ? 9.43361 12.81225 3.24949 1.000 22.03518 320 ILE A O 1
ATOM 736 N N . THR A 1 109 ? 7.80428 11.25534 3.32722 1.000 25.29064 321 THR A N 1
ATOM 737 C CA . THR A 1 109 ? 6.94948 11.87993 2.31888 1.000 23.97037 321 THR A CA 1
ATOM 738 C C . THR A 1 109 ? 5.78936 12.63074 2.97727 1.000 23.55425 321 THR A C 1
ATOM 739 O O . THR A 1 109 ? 5.02517 12.04440 3.75249 1.000 26.82111 321 THR A O 1
ATOM 743 N N . VAL A 1 110 ? 5.62802 13.90702 2.61528 1.000 27.54128 322 VAL A N 1
ATOM 744 C CA . VAL A 1 110 ? 4.60841 14.80002 3.17595 1.000 23.50544 322 VAL A CA 1
ATOM 745 C C . VAL A 1 110 ? 3.49205 15.01039 2.15710 1.000 28.22613 322 VAL A C 1
ATOM 746 O O . VAL A 1 110 ? 3.76347 15.35091 0.99875 1.000 29.83749 322 VAL A O 1
ATOM 750 N N . SER A 1 111 ? 2.24307 14.85014 2.59755 1.000 28.91737 323 SER A N 1
ATOM 751 C CA . SER A 1 111 ? 1.06078 15.21524 1.82375 1.000 33.69635 323 SER A CA 1
ATOM 752 C C . SER A 1 111 ? 0.37368 16.41002 2.47913 1.000 32.84363 323 SER A C 1
ATOM 753 O O . SER A 1 111 ? 0.14044 16.40021 3.69128 1.000 38.00940 323 SER A O 1
ATOM 756 N N . VAL A 1 112 ? 0.01496 17.41374 1.67427 1.000 31.31041 324 VAL A N 1
ATOM 757 C CA . VAL A 1 112 ? -0.49609 18.69578 2.15989 1.000 37.66760 324 VAL A CA 1
ATOM 758 C C . VAL A 1 112 ? -1.93176 18.89551 1.68146 1.000 46.62558 324 VAL A C 1
ATOM 759 O O . VAL A 1 112 ? -2.19841 18.85545 0.47620 1.000 41.45440 324 VAL A O 1
ATOM 763 N N . ALA A 1 113 ? -2.84629 19.15677 2.62324 1.000 45.74771 325 ALA A N 1
ATOM 764 C CA . ALA A 1 113 ? -4.22795 19.46535 2.25753 1.000 61.43040 325 ALA A CA 1
ATOM 765 C C . ALA A 1 113 ? -4.36366 20.79290 1.51450 1.000 60.64408 325 ALA A C 1
ATOM 766 O O . ALA A 1 113 ? -5.36356 20.99509 0.81623 1.000 74.52124 325 ALA A O 1
ATOM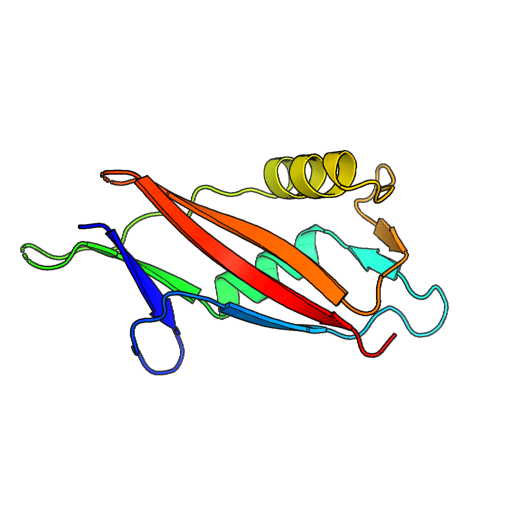 768 N N . ASN A 1 114 ? -3.39323 21.69302 1.65084 1.000 66.02591 326 ASN A N 1
ATOM 769 C CA . ASN A 1 114 ? -3.41109 23.00746 0.98825 1.000 72.13104 326 ASN A CA 1
ATOM 770 C C . ASN A 1 114 ? -4.58612 23.86761 1.41835 1.000 63.94898 326 ASN A C 1
ATOM 771 O O . ASN A 1 114 ? -4.65606 25.02306 1.00491 1.000 64.96562 326 ASN A O 1
#

Foldseek 3Di:
DKFKAFPVPGHTDQAAEEEEEADPPQQKDFLQVVVVRVVNTMFMWDVDVIDGWDFPDDSVNSVVQCVVVVWDADPRRMTRDDQKDWDWTWTDSPIDIYIYMYGYPD

Organism: Lactobacillus amylovorus (strain GRL 1112) (NCBI:txid695560)

Sequence (106 aa):
SVSFYEIANGNEVHTGSLNMTANPTSHELNVSAVLAAAKAKYAAHQLENGASVAVTTTDVKDLTDQLTKAGIKVDPLGNFQAQASFSFNLAAKSATATLPITVSVAN

Nearest PDB structures (foldseek):
  7qec-assembly1_A-2  TM=1.010E+00  e=8.659E-23  Lactobacillus amylovorus GRL 1112
  8bt9-assembly2_C-2  TM=8.857E-01  e=2.082E-10  Lactobacillus acidophilus
  8bt9-assembly1_B  TM=8.885E-01  e=1.725E-10  Lactobacillus acidophilus
  8bt9-assembly1_A  TM=8.796E-01  e=2.514E-10  Lactobacillus acidophilus
  7qfl-assembly1_A  TM=8.813E-01  e=5.686E-10  Lactobacillus acidophilus

Solvent-accessible surface area: 6220 Å² total; per-residue (Å²): 115,19,20,8,50,44,85,99,81,52,90,119,31,158,76,9,60,14,140,28,101,3,71,114,118,52,78,55,13,43,1,62,48,0,18,63,32,0,79,77,66,10,23,2,46,50,117,180,166,37,63,99,17,72,28,75,5,75,52,124,67,0,21,81,64,2,68,168,73,75,20,164,21,49,139,142,12,36,2,130,17,87,70,77,21,72,6,65,0,35,1,98,74,60,107,22,89,1,54,0,73,0,51,15,80,77

Secondary structure (DSSP, 8-state):
-EEEEETTT--EESSEEEEE---TTT-EEEHHHHHH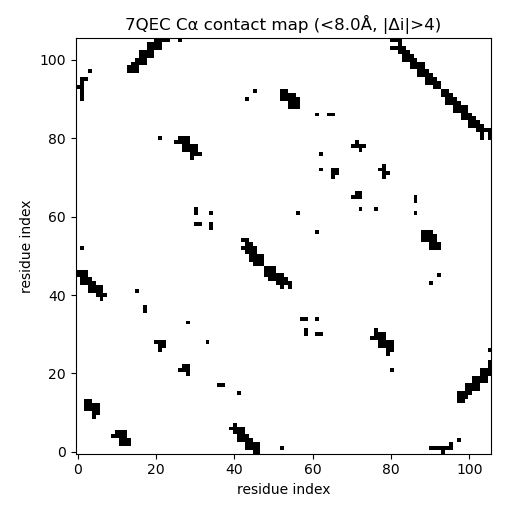HHHHHEEEEE----EEEEE---HHHHHHHHHTTT----TTSEEEPPSEEEEEEEEE--EEEEEEEEEE--